Protein AF-0000000086062264 (afdb_homodimer)

Secondary structure (DSSP, 8-state):
-PPEEGGGTTT-EEEETTS-EEEEEEEEEEETTTTEEEEEEEEE-TT--GGG--SEE-TTS-EEEEGGGEEEESSSEEE--/-PPEEGGGTTT-EEEETTS-EEEEEEEEEEETTTTEEEEEEEEE-TT--GGG--SEE-TTS-EEEEGGGEEEESSSEEE--

Foldseek 3Di:
DDDDDQVVQFQAWEAEPVGHTFATFHHWDDDVVVPDTFWTWGDGDPPDDVVPPPFDADPVGTGTHGPVQWDDDDSHTYGYD/DDDDDQVVQFQAWEAEPVGHTFATFHHWDDDVVVPDTFWTWGDGDPPDDCVPPPFDADPVGTGTHGPVQWDDDDSHTYGYD

Radius of gyration: 17.11 Å; Cα contacts (8 Å, |Δi|>4): 367; chains: 2; bounding box: 30×52×35 Å

InterPro domains:
  IPR011033 PRC-barrel-like superfamily [SSF50346] (5-79)
  IPR027275 PRC-barrel domain [PF05239] (4-79)

Solvent-accessible surface area (backbone atoms only — not comparable to full-atom values): 8928 Å² total; per-residue (Å²): 131,80,73,39,54,57,77,75,47,52,65,30,42,32,28,36,71,88,68,47,67,45,23,30,28,65,49,42,30,28,39,62,81,82,25,35,49,47,27,36,32,25,42,56,40,88,83,48,58,68,90,76,48,88,55,52,66,50,99,86,62,27,35,46,40,51,30,84,32,46,73,48,79,71,90,37,36,30,23,61,128,131,82,73,38,53,56,79,75,48,51,64,29,44,32,28,36,71,85,70,48,68,46,24,29,28,64,49,41,29,31,39,63,81,82,25,36,49,46,29,38,33,26,42,56,40,89,84,47,59,67,89,78,48,89,54,52,63,49,98,85,62,26,33,46,40,52,30,86,31,46,73,48,78,71,89,39,36,30,25,61,127

Nearest PDB structures (foldseek):
  8onw-assembly2_C  TM=9.375E-01  e=8.422E-10  Archaeoglobus fulgidus
  8qzo-assembly3_D  TM=9.250E-01  e=9.168E-09  Archaeoglobus fulgidus
  8onw-assembly3_D  TM=8.498E-01  e=8.801E-07  Archaeoglobus fulgidus
  8onw-assembly2_B  TM=8.348E-01  e=1.439E-06  Archaeoglobus fulgidus
  3htr-assembly1_A  TM=7.241E-01  e=1.566E-05  Rhodopseudomonas palustris

Organism: NCBI:txid261290

pLDDT: mean 94.35, std 6.52, range [58.25, 98.69]

Structure (mmCIF, N/CA/C/O backbone):
data_AF-0000000086062264-model_v1
#
loop_
_entity.id
_entity.type
_entity.pdbx_description
1 polymer 'Sporulation protein YlmC with PRC-barrel domain'
#
loop_
_atom_site.group_PDB
_atom_site.id
_atom_site.type_symbol
_atom_site.label_atom_id
_atom_site.label_alt_id
_atom_site.label_comp_id
_atom_site.label_asym_id
_atom_site.label_entity_id
_atom_site.label_seq_id
_atom_site.pdbx_PDB_ins_code
_atom_site.Cartn_x
_atom_site.Cartn_y
_atom_site.Cartn_z
_atom_site.occupancy
_atom_site.B_iso_or_equiv
_atom_site.auth_seq_id
_atom_site.auth_comp_id
_atom_site.auth_asym_id
_atom_site.auth_atom_id
_atom_site.pdbx_PDB_model_num
ATOM 1 N N . MET A 1 1 ? -14.352 -4.613 8.305 1 58.25 1 MET A N 1
ATOM 2 C CA . MET A 1 1 ? -14.039 -3.424 7.512 1 58.25 1 MET A CA 1
ATOM 3 C C . MET A 1 1 ? -13.539 -3.811 6.125 1 58.25 1 MET A C 1
ATOM 5 O O . MET A 1 1 ? -12.906 -4.855 5.957 1 58.25 1 MET A O 1
ATOM 9 N N . ALA A 1 2 ? -14.047 -2.932 5.215 1 65.06 2 ALA A N 1
ATOM 10 C CA . ALA A 1 2 ? -13.75 -3.32 3.84 1 65.06 2 ALA A CA 1
ATOM 11 C C . ALA A 1 2 ? -12.281 -3.07 3.504 1 65.06 2 ALA A C 1
ATOM 13 O O . ALA A 1 2 ? -11.688 -2.098 3.975 1 65.06 2 ALA A O 1
ATOM 14 N N . ASP A 1 3 ? -11.578 -3.963 2.838 1 87.94 3 ASP A N 1
ATOM 15 C CA . ASP A 1 3 ? -10.219 -3.768 2.34 1 87.94 3 ASP A CA 1
ATOM 16 C C . ASP A 1 3 ? -10.141 -2.557 1.414 1 87.94 3 ASP A C 1
ATOM 18 O O . ASP A 1 3 ? -11.047 -2.326 0.607 1 87.94 3 ASP A O 1
ATOM 22 N N . ILE A 1 4 ? -9.266 -1.798 1.737 1 94.12 4 ILE A N 1
ATOM 23 C CA . ILE A 1 4 ? -9.047 -0.62 0.904 1 94.12 4 ILE A CA 1
ATOM 24 C C . ILE A 1 4 ? -7.922 -0.891 -0.089 1 94.12 4 ILE A C 1
ATOM 26 O O . ILE A 1 4 ? -6.891 -1.463 0.272 1 94.12 4 ILE A O 1
ATOM 30 N N . LEU A 1 5 ? -8.242 -0.393 -1.357 1 95.38 5 LEU A N 1
ATOM 31 C CA . LEU A 1 5 ? -7.191 -0.466 -2.363 1 95.38 5 LEU A CA 1
ATOM 32 C C . LEU A 1 5 ? -6.219 0.702 -2.221 1 95.38 5 LEU A C 1
ATOM 34 O O . LEU A 1 5 ? -6.641 1.844 -2.025 1 95.38 5 LEU A O 1
ATOM 38 N N . ALA A 1 6 ? -4.895 0.326 -2.354 1 95.81 6 ALA A N 1
ATOM 39 C CA . ALA A 1 6 ? -3.887 1.377 -2.24 1 95.81 6 ALA A CA 1
ATOM 40 C C . ALA A 1 6 ? -4.129 2.482 -3.264 1 95.81 6 ALA A C 1
ATOM 42 O O . ALA A 1 6 ? -3.959 3.666 -2.961 1 95.81 6 ALA A O 1
ATOM 43 N N . GLU A 1 7 ? -4.527 2.148 -4.453 1 94.81 7 GLU A N 1
ATOM 44 C CA . GLU A 1 7 ? -4.691 3.123 -5.527 1 94.81 7 GLU A CA 1
ATOM 45 C C . GLU A 1 7 ? -5.816 4.105 -5.215 1 94.81 7 GLU A C 1
ATOM 47 O O . GLU A 1 7 ? -5.844 5.215 -5.75 1 94.81 7 GLU A O 1
ATOM 52 N N . ASN A 1 8 ? -6.719 3.705 -4.371 1 94.88 8 ASN A N 1
ATOM 53 C CA . ASN A 1 8 ? -7.848 4.566 -4.031 1 94.88 8 ASN A CA 1
ATOM 54 C C . ASN A 1 8 ? -7.441 5.668 -3.057 1 94.88 8 ASN A C 1
ATOM 56 O O . ASN A 1 8 ? -8.18 6.629 -2.854 1 94.88 8 ASN A O 1
ATOM 60 N N . LEU A 1 9 ? -6.277 5.566 -2.51 1 96.81 9 LEU A N 1
ATOM 61 C CA . LEU A 1 9 ? -5.859 6.512 -1.482 1 96.81 9 LEU A CA 1
ATOM 62 C C . LEU A 1 9 ? -5.059 7.656 -2.092 1 96.81 9 LEU A C 1
ATOM 64 O O . LEU A 1 9 ? -5.004 8.75 -1.528 1 96.81 9 LEU A O 1
ATOM 68 N N . SER A 1 10 ? -4.445 7.402 -3.225 1 95.94 10 SER A N 1
ATOM 69 C CA . SER A 1 10 ? -3.57 8.391 -3.855 1 95.94 10 SER A CA 1
ATOM 70 C C . SER A 1 10 ? -4.328 9.672 -4.184 1 95.94 10 SER A C 1
ATOM 72 O O . SER A 1 10 ? -5.453 9.617 -4.688 1 95.94 10 SER A O 1
ATOM 74 N N . GLY A 1 11 ? -3.725 10.773 -3.855 1 97.5 11 GLY A N 1
ATOM 75 C CA . GLY A 1 11 ? -4.305 12.062 -4.195 1 97.5 11 GLY A CA 1
ATOM 76 C C . GLY A 1 11 ? -5.293 12.562 -3.16 1 97.5 11 GLY A C 1
ATOM 77 O O . GLY A 1 11 ? -5.727 13.719 -3.215 1 97.5 11 GLY A O 1
ATOM 78 N N . LYS A 1 12 ? -5.648 11.742 -2.211 1 98.25 12 LYS A N 1
ATOM 79 C CA . LYS A 1 12 ? -6.578 12.195 -1.178 1 98.25 12 LYS A CA 1
ATOM 80 C C . LYS A 1 12 ? -5.949 13.273 -0.307 1 98.25 12 LYS A C 1
ATOM 82 O O . LYS A 1 12 ? -4.758 13.219 0.005 1 98.25 12 LYS A O 1
ATOM 87 N N . ALA A 1 13 ? -6.797 14.195 0.094 1 98.31 13 ALA A N 1
ATOM 88 C CA . ALA A 1 13 ? -6.363 15.195 1.062 1 98.31 13 ALA A CA 1
ATOM 89 C C . ALA A 1 13 ? -6.07 14.562 2.418 1 98.31 13 ALA A C 1
ATOM 91 O O . ALA A 1 13 ? -6.812 13.695 2.875 1 98.31 13 ALA A O 1
ATOM 92 N N . VAL A 1 14 ? -4.945 14.961 2.979 1 98.38 14 VAL A N 1
ATOM 93 C CA . VAL A 1 14 ? -4.594 14.555 4.336 1 98.38 14 VAL A CA 1
ATOM 94 C C . VAL A 1 14 ? -4.719 15.742 5.281 1 98.38 14 VAL A C 1
ATOM 96 O O . VAL A 1 14 ? -4.129 16.797 5.043 1 98.38 14 VAL A O 1
ATOM 99 N N . MET A 1 15 ? -5.48 15.477 6.301 1 97.31 15 MET A N 1
ATOM 100 C CA . MET A 1 15 ? -5.785 16.547 7.238 1 97.31 15 MET A CA 1
ATOM 101 C C . MET A 1 15 ? -5.465 16.141 8.672 1 97.31 15 MET A C 1
ATOM 103 O O . MET A 1 15 ? -5.672 14.977 9.047 1 97.31 15 MET A O 1
ATOM 107 N N . GLY A 1 16 ? -4.945 17.125 9.445 1 96.44 16 GLY A N 1
ATOM 108 C CA . GLY A 1 16 ? -4.84 16.906 10.883 1 96.44 16 GLY A CA 1
ATOM 109 C C . GLY A 1 16 ? -6.18 16.922 11.586 1 96.44 16 GLY A C 1
ATOM 110 O O . GLY A 1 16 ? -7.094 17.641 11.18 1 96.44 16 GLY A O 1
ATOM 111 N N . ALA A 1 17 ? -6.203 16.156 12.633 1 96.31 17 ALA A N 1
ATOM 112 C CA . ALA A 1 17 ? -7.422 16.141 13.445 1 96.31 17 ALA A CA 1
ATOM 113 C C . ALA A 1 17 ? -7.734 17.531 13.984 1 96.31 17 ALA A C 1
ATOM 115 O O . ALA A 1 17 ? -8.875 17.828 14.336 1 96.31 17 ALA A O 1
ATOM 116 N N . ASP A 1 18 ? -6.789 18.391 14.055 1 94.31 18 ASP A N 1
ATOM 117 C CA . ASP A 1 18 ? -6.977 19.75 14.547 1 94.31 18 ASP A CA 1
ATOM 118 C C . ASP A 1 18 ? -7.492 20.656 13.445 1 94.31 18 ASP A C 1
ATOM 120 O O . ASP A 1 18 ? -7.578 21.875 13.625 1 94.31 18 ASP A O 1
ATOM 124 N N . GLY A 1 19 ? -7.707 20.203 12.305 1 93.81 19 GLY A N 1
ATOM 125 C CA . GLY A 1 19 ? -8.273 20.969 11.203 1 93.81 19 GLY A CA 1
ATOM 126 C C . GLY A 1 19 ? -7.223 21.5 10.242 1 93.81 19 GLY A C 1
ATOM 127 O O . GLY A 1 19 ? -7.555 22.125 9.234 1 93.81 19 GLY A O 1
ATOM 128 N N . THR A 1 20 ? -5.969 21.266 10.531 1 93.31 20 THR A N 1
ATOM 129 C CA . THR A 1 20 ? -4.895 21.703 9.648 1 93.31 20 THR A CA 1
ATOM 130 C C . THR A 1 20 ? -4.828 20.828 8.398 1 93.31 20 THR A C 1
ATOM 132 O O . THR A 1 20 ? -4.762 19.609 8.492 1 93.31 20 THR A O 1
ATOM 135 N N . GLU A 1 21 ? -4.895 21.438 7.254 1 94.56 21 GLU A N 1
ATOM 136 C CA . GLU A 1 21 ? -4.672 20.703 6.008 1 94.56 21 GLU A CA 1
ATOM 137 C C . GLU A 1 21 ? -3.182 20.531 5.734 1 94.56 21 GLU A C 1
ATOM 139 O O . GLU A 1 21 ? -2.445 21.5 5.594 1 94.56 21 GLU A O 1
ATOM 144 N N . LEU A 1 22 ? -2.777 19.359 5.656 1 97.06 22 LEU A N 1
ATOM 145 C CA . LEU A 1 22 ? -1.358 19.062 5.477 1 97.06 22 LEU A CA 1
ATOM 146 C C . LEU A 1 22 ? -0.989 19.062 3.996 1 97.06 22 LEU A C 1
ATOM 148 O O . LEU A 1 22 ? 0.022 19.641 3.602 1 97.06 22 LEU A O 1
ATOM 152 N N . GLY A 1 23 ? -1.763 18.391 3.203 1 98.12 23 GLY A N 1
ATOM 153 C CA . GLY A 1 23 ? -1.494 18.219 1.784 1 98.12 23 GLY A CA 1
ATOM 154 C C . GLY A 1 23 ? -2.184 17.016 1.181 1 98.12 23 GLY A C 1
ATOM 155 O O . GLY A 1 23 ? -3.262 16.625 1.629 1 98.12 23 GLY A O 1
ATOM 156 N N . ASP A 1 24 ? -1.66 16.562 0.084 1 98.56 24 ASP A N 1
ATOM 157 C CA . ASP A 1 24 ? -2.229 15.414 -0.617 1 98.56 24 ASP A CA 1
ATOM 158 C C . ASP A 1 24 ? -1.347 14.172 -0.45 1 98.56 24 ASP A C 1
ATOM 160 O O . ASP A 1 24 ? -0.119 14.266 -0.512 1 98.56 24 ASP A O 1
ATOM 164 N N . LEU A 1 25 ? -2.049 13 -0.328 1 98.69 25 LEU A N 1
ATOM 165 C CA . LEU A 1 25 ? -1.288 11.758 -0.241 1 98.69 25 LEU A CA 1
ATOM 166 C C . LEU A 1 25 ? -0.565 11.477 -1.553 1 98.69 25 LEU A C 1
ATOM 168 O O . LEU A 1 25 ? -1.2 11.344 -2.602 1 98.69 25 LEU A O 1
ATOM 172 N N . TYR A 1 26 ? 0.67 11.375 -1.523 1 98.19 26 TYR A N 1
ATOM 173 C CA . TYR A 1 26 ? 1.499 11.023 -2.67 1 98.19 26 TYR A CA 1
ATOM 174 C C . TYR A 1 26 ? 1.634 9.508 -2.799 1 98.19 26 TYR A C 1
ATOM 176 O O . TYR A 1 26 ? 1.388 8.945 -3.867 1 98.19 26 TYR A O 1
ATOM 184 N N . ASN A 1 27 ? 2.051 8.938 -1.674 1 97.62 27 ASN A N 1
ATOM 185 C CA . ASN A 1 27 ? 2.289 7.496 -1.662 1 97.62 27 ASN A CA 1
ATOM 186 C C . ASN A 1 27 ? 2.289 6.941 -0.241 1 97.62 27 ASN A C 1
ATOM 188 O O . ASN A 1 27 ? 2.047 7.676 0.718 1 97.62 27 ASN A O 1
ATOM 192 N N . ILE A 1 28 ? 2.418 5.645 -0.103 1 97.75 28 ILE A N 1
ATOM 193 C CA . ILE A 1 28 ? 2.523 4.965 1.183 1 97.75 28 ILE A CA 1
ATOM 194 C C . ILE A 1 28 ? 3.773 4.086 1.2 1 97.75 28 ILE A C 1
ATOM 196 O O . ILE A 1 28 ? 4.121 3.467 0.191 1 97.75 28 ILE A O 1
ATOM 200 N N . THR A 1 29 ? 4.414 4.027 2.281 1 97.31 29 THR A N 1
ATOM 201 C CA . THR A 1 29 ? 5.543 3.117 2.424 1 97.31 29 THR A CA 1
ATOM 202 C C . THR A 1 29 ? 5.168 1.918 3.289 1 97.31 29 THR A C 1
ATOM 204 O O . THR A 1 29 ? 4.305 2.023 4.164 1 97.31 29 THR A O 1
ATOM 207 N N . MET A 1 30 ? 5.84 0.759 2.951 1 97.38 30 MET A N 1
ATOM 208 C CA . MET A 1 30 ? 5.488 -0.484 3.629 1 97.38 30 MET A CA 1
ATOM 209 C C . MET A 1 30 ? 6.691 -1.416 3.721 1 97.38 30 MET A C 1
ATOM 211 O O . MET A 1 30 ? 7.719 -1.175 3.082 1 97.38 30 MET A O 1
ATOM 215 N N . ASP A 1 31 ? 6.523 -2.441 4.555 1 95.75 31 ASP A N 1
ATOM 216 C CA . ASP A 1 31 ? 7.383 -3.619 4.629 1 95.75 31 ASP A CA 1
ATOM 217 C C . ASP A 1 31 ? 6.609 -4.887 4.281 1 95.75 31 ASP A C 1
ATOM 219 O O . ASP A 1 31 ? 5.773 -5.348 5.062 1 95.75 31 ASP A O 1
ATOM 223 N N . LEU A 1 32 ? 6.934 -5.484 3.111 1 94.44 32 LEU A N 1
ATOM 224 C CA . LEU A 1 32 ? 6.18 -6.652 2.674 1 94.44 32 LEU A CA 1
ATOM 225 C C . LEU A 1 32 ? 6.574 -7.887 3.477 1 94.44 32 LEU A C 1
ATOM 227 O O . LEU A 1 32 ? 5.816 -8.859 3.545 1 94.44 32 LEU A O 1
ATOM 231 N N . LYS A 1 33 ? 7.727 -7.863 4.039 1 91.94 33 LYS A N 1
ATOM 232 C CA . LYS A 1 33 ? 8.156 -9.008 4.844 1 91.94 33 LYS A CA 1
ATOM 233 C C . LYS A 1 33 ? 7.332 -9.109 6.125 1 91.94 33 LYS A C 1
ATOM 235 O O . LYS A 1 33 ? 6.871 -10.195 6.488 1 91.94 33 LYS A O 1
ATOM 240 N N . SER A 1 34 ? 7.105 -8.023 6.805 1 93.75 34 SER A N 1
ATOM 241 C CA . SER A 1 34 ? 6.316 -8.039 8.031 1 93.75 34 SER A CA 1
ATOM 242 C C . SER A 1 34 ? 4.832 -7.867 7.738 1 93.75 34 SER A C 1
ATOM 244 O O . SER A 1 34 ? 3.988 -8.156 8.594 1 93.75 34 SER A O 1
ATOM 246 N N . GLY A 1 35 ? 4.539 -7.324 6.559 1 95.75 35 GLY A N 1
ATOM 247 C CA . GLY A 1 35 ? 3.152 -7.059 6.211 1 95.75 35 GLY A CA 1
ATOM 248 C C . GLY A 1 35 ? 2.613 -5.785 6.836 1 95.75 35 GLY A C 1
ATOM 249 O O . GLY A 1 35 ? 1.399 -5.613 6.957 1 95.75 35 GLY A O 1
ATOM 250 N N . GLU A 1 36 ? 3.525 -4.891 7.23 1 96.31 36 GLU A N 1
ATOM 251 C CA . GLU A 1 36 ? 3.078 -3.689 7.93 1 96.31 36 GLU A CA 1
ATOM 252 C C . GLU A 1 36 ? 3.234 -2.449 7.051 1 96.31 36 GLU A C 1
ATOM 254 O O . GLU A 1 36 ? 4.199 -2.336 6.293 1 96.31 36 GLU A O 1
ATOM 259 N N . LEU A 1 37 ? 2.295 -1.497 7.258 1 97.75 37 LEU A N 1
ATOM 260 C CA . LEU A 1 37 ? 2.443 -0.153 6.711 1 97.75 37 LEU A CA 1
ATOM 261 C C . LEU A 1 37 ? 3.34 0.701 7.602 1 97.75 37 LEU A C 1
ATOM 263 O O . LEU A 1 37 ? 3.385 0.501 8.82 1 97.75 37 LEU A O 1
ATOM 267 N N . ARG A 1 38 ? 4.059 1.619 6.973 1 97.62 38 ARG A N 1
ATOM 268 C CA . ARG A 1 38 ? 4.973 2.438 7.762 1 97.62 38 ARG A CA 1
ATOM 269 C C . ARG A 1 38 ? 4.52 3.893 7.793 1 97.62 38 ARG A C 1
ATOM 271 O O . ARG A 1 38 ? 4.09 4.395 8.836 1 97.62 38 ARG A O 1
ATOM 278 N N . HIS A 1 39 ? 4.574 4.57 6.602 1 98.12 39 HIS A N 1
ATOM 279 C CA . HIS A 1 39 ? 4.234 5.988 6.559 1 98.12 39 HIS A CA 1
ATOM 280 C C . HIS A 1 39 ? 3.316 6.301 5.383 1 98.12 39 HIS A C 1
ATOM 282 O O . HIS A 1 39 ? 3.391 5.648 4.34 1 98.12 39 HIS A O 1
ATOM 288 N N . LEU A 1 40 ? 2.477 7.293 5.621 1 98.44 40 LEU A N 1
ATOM 289 C CA . LEU A 1 40 ? 1.952 8.086 4.512 1 98.44 40 LEU A CA 1
ATOM 290 C C . LEU A 1 40 ? 2.953 9.148 4.082 1 98.44 40 LEU A C 1
ATOM 292 O O . LEU A 1 40 ? 3.463 9.898 4.914 1 98.44 40 LEU A O 1
ATOM 296 N N . LEU A 1 41 ? 3.285 9.203 2.844 1 98.44 41 LEU A N 1
ATOM 297 C CA . LEU A 1 41 ? 4.051 10.305 2.275 1 98.44 41 LEU A CA 1
ATOM 298 C C . LEU A 1 41 ? 3.125 11.375 1.716 1 98.44 41 LEU A C 1
ATOM 300 O O . LEU A 1 41 ? 2.426 11.148 0.728 1 98.44 41 LEU A O 1
ATOM 304 N N . VAL A 1 42 ? 3.137 12.516 2.332 1 98.5 42 VAL A N 1
ATOM 305 C CA . VAL A 1 42 ? 2.186 13.578 2.023 1 98.5 42 VAL A CA 1
ATOM 306 C C . VAL A 1 42 ? 2.912 14.742 1.359 1 98.5 42 VAL A C 1
ATOM 308 O O . VAL A 1 42 ? 3.912 15.242 1.885 1 98.5 42 VAL A O 1
ATOM 311 N N . SER A 1 43 ? 2.447 15.125 0.19 1 97.81 43 SER A N 1
ATOM 312 C CA . SER A 1 43 ? 2.91 16.359 -0.443 1 97.81 43 SER A CA 1
ATOM 313 C C . SER A 1 43 ? 2.254 17.578 0.185 1 97.81 43 SER A C 1
ATOM 315 O O . SER A 1 43 ? 1.057 17.812 0.004 1 97.81 43 SER A O 1
ATOM 317 N N . PRO A 1 44 ? 3.037 18.375 0.821 1 97.19 44 PRO A N 1
ATOM 318 C CA . PRO A 1 44 ? 2.426 19.484 1.545 1 97.19 44 PRO A CA 1
ATOM 319 C C . PRO A 1 44 ? 1.853 20.547 0.613 1 97.19 44 PRO A C 1
ATOM 321 O O . PRO A 1 44 ? 2.414 20.812 -0.455 1 97.19 44 PRO A O 1
ATOM 324 N N . HIS A 1 45 ? 0.792 21.172 1.066 1 94.88 45 HIS A N 1
ATOM 325 C CA . HIS A 1 45 ? 0.305 22.359 0.381 1 94.88 45 HIS A CA 1
ATOM 326 C C . HIS A 1 45 ? 1.271 23.531 0.552 1 94.88 45 HIS A C 1
ATOM 328 O O . HIS A 1 45 ? 1.928 23.656 1.589 1 94.88 45 HIS A O 1
ATOM 334 N N . GLU A 1 46 ? 1.231 24.375 -0.413 1 89.12 46 GLU A N 1
ATOM 335 C CA . GLU A 1 46 ? 2.156 25.516 -0.426 1 89.12 46 GLU A CA 1
ATOM 336 C C . GLU A 1 46 ? 1.935 26.422 0.779 1 89.12 46 GLU A C 1
ATOM 338 O O . GLU A 1 46 ? 2.873 27.062 1.265 1 89.12 46 GLU A O 1
ATOM 343 N N . GLN A 1 47 ? 0.773 26.406 1.222 1 85.88 47 GLN A N 1
ATOM 344 C CA . GLN A 1 47 ? 0.42 27.328 2.299 1 85.88 47 GLN A CA 1
ATOM 345 C C . GLN A 1 47 ? 0.791 26.75 3.66 1 85.88 47 GLN A C 1
ATOM 347 O O . GLN A 1 47 ? 0.725 27.438 4.676 1 85.88 47 GLN A O 1
ATOM 352 N N . LEU A 1 48 ? 1.233 25.531 3.629 1 88.12 48 LEU A N 1
ATOM 353 C CA . LEU A 1 48 ? 1.559 24.891 4.898 1 88.12 48 LEU A CA 1
ATOM 354 C C . LEU A 1 48 ? 2.885 25.406 5.445 1 88.12 48 LEU A C 1
ATOM 356 O O . LEU A 1 48 ? 3.883 25.453 4.723 1 88.12 48 LEU A O 1
ATOM 360 N N . ARG A 1 49 ? 2.783 25.891 6.652 1 84.94 49 ARG A N 1
ATOM 361 C CA . ARG A 1 49 ? 4.012 26.281 7.336 1 84.94 49 ARG A CA 1
ATOM 362 C C . ARG A 1 49 ? 4.719 25.078 7.93 1 84.94 49 ARG A C 1
ATOM 364 O O . ARG A 1 49 ? 4.293 24.547 8.961 1 84.94 49 ARG A O 1
ATOM 371 N N . LEU A 1 50 ? 5.82 24.656 7.363 1 80.75 50 LEU A N 1
ATOM 372 C CA . LEU A 1 50 ? 6.523 23.422 7.727 1 80.75 50 LEU A CA 1
ATOM 373 C C . LEU A 1 50 ? 7.074 23.516 9.141 1 80.75 50 LEU A C 1
ATOM 375 O O . LEU A 1 50 ? 7.281 22.484 9.797 1 80.75 50 LEU A O 1
ATOM 379 N N . GLU A 1 51 ? 7.219 24.797 9.57 1 82.19 51 GLU A N 1
ATOM 380 C CA . GLU A 1 51 ? 7.723 24.969 10.93 1 82.19 51 GLU A CA 1
ATOM 381 C C . GLU A 1 51 ? 6.715 24.484 11.961 1 82.19 51 GLU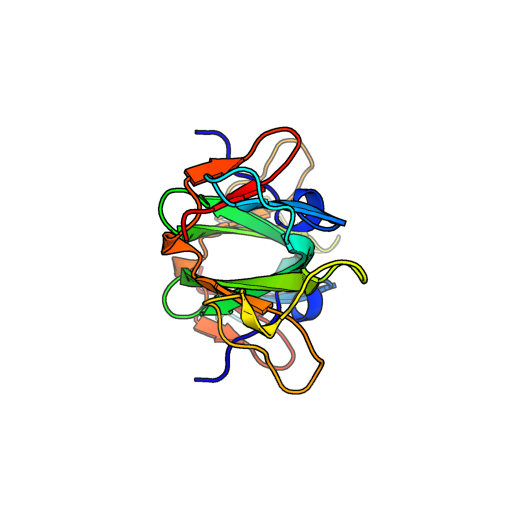 A C 1
ATOM 383 O O . GLU A 1 51 ? 7.086 24.141 13.086 1 82.19 51 GLU A O 1
ATOM 388 N N . ARG A 1 52 ? 5.43 24.391 11.562 1 81.88 52 ARG A N 1
ATOM 389 C CA . ARG A 1 52 ? 4.375 23.969 12.477 1 81.88 52 ARG A CA 1
ATOM 390 C C . ARG A 1 52 ? 4.078 22.484 12.336 1 81.88 52 ARG A C 1
ATOM 392 O O . ARG A 1 52 ? 3.246 21.938 13.062 1 81.88 52 ARG A O 1
ATOM 399 N N . VAL A 1 53 ? 4.762 21.922 11.406 1 87.25 53 VAL A N 1
ATOM 400 C CA . VAL A 1 53 ? 4.527 20.5 11.133 1 87.25 53 VAL A CA 1
ATOM 401 C C . VAL A 1 53 ? 5.438 19.656 12.016 1 87.25 53 VAL A C 1
ATOM 403 O O . VAL A 1 53 ? 6.648 19.875 12.07 1 87.25 53 VAL A O 1
ATOM 406 N N . THR A 1 54 ? 4.84 18.719 12.711 1 91.19 54 THR A N 1
ATOM 407 C CA . THR A 1 54 ? 5.551 17.891 13.688 1 91.19 54 THR A CA 1
ATOM 408 C C . THR A 1 54 ? 6.062 16.609 13.039 1 91.19 54 THR A C 1
ATOM 410 O O . THR A 1 54 ? 6.754 15.82 13.68 1 91.19 54 THR A O 1
ATOM 413 N N . PHE A 1 55 ? 5.77 16.391 11.859 1 96.62 55 PHE A N 1
ATOM 414 C CA . PHE A 1 55 ? 6.215 15.188 11.172 1 96.62 55 PHE A CA 1
ATOM 415 C C . PHE A 1 55 ? 7.555 15.414 10.484 1 96.62 55 PHE A C 1
ATOM 417 O O . PHE A 1 55 ? 7.863 16.531 10.07 1 96.62 55 PHE A O 1
ATOM 424 N N . ASP A 1 56 ? 8.258 14.336 10.328 1 95.94 56 ASP A N 1
ATOM 425 C CA . ASP A 1 56 ? 9.516 14.398 9.586 1 95.94 56 ASP A CA 1
ATOM 426 C C . ASP A 1 56 ? 9.266 14.688 8.102 1 95.94 56 ASP A C 1
ATOM 428 O O . ASP A 1 56 ? 8.234 14.289 7.555 1 95.94 56 ASP A O 1
ATOM 432 N N . VAL A 1 57 ? 10.219 15.414 7.52 1 95.62 57 VAL A N 1
ATOM 433 C CA . VAL A 1 57 ? 10.211 15.695 6.086 1 95.62 57 VAL A CA 1
ATOM 434 C C . VAL A 1 57 ? 11.367 14.961 5.406 1 95.62 57 VAL A C 1
ATOM 436 O O . VAL A 1 57 ? 12.508 15.023 5.867 1 95.62 57 VAL A O 1
ATOM 439 N N . ASP A 1 58 ? 10.992 14.289 4.336 1 94.81 58 ASP A N 1
ATOM 440 C CA . ASP A 1 58 ? 12.07 13.547 3.686 1 94.81 58 ASP A CA 1
ATOM 441 C C . ASP A 1 58 ? 12.836 14.445 2.711 1 94.81 58 ASP A C 1
ATOM 443 O O . ASP A 1 58 ? 12.57 15.648 2.629 1 94.81 58 ASP A O 1
ATOM 447 N N . ASP A 1 59 ? 13.812 13.859 1.993 1 94.75 59 ASP A N 1
ATOM 448 C CA . ASP A 1 59 ? 14.727 14.609 1.14 1 94.75 59 ASP A CA 1
ATOM 449 C C . ASP A 1 59 ? 13.992 15.211 -0.055 1 94.75 59 ASP A C 1
ATOM 451 O O . ASP A 1 59 ? 14.508 16.125 -0.714 1 94.75 59 ASP A O 1
ATOM 455 N N . THR A 1 60 ? 12.758 14.773 -0.339 1 94.56 60 THR A N 1
ATOM 456 C CA . THR A 1 60 ? 11.992 15.289 -1.47 1 94.56 60 THR A CA 1
ATOM 457 C C . THR A 1 60 ? 10.969 16.312 -1.007 1 94.56 60 THR A C 1
ATOM 459 O O . THR A 1 60 ? 10.18 16.828 -1.81 1 94.56 60 THR A O 1
ATOM 462 N N . GLY A 1 61 ? 10.938 16.578 0.252 1 94.31 61 GLY A N 1
ATOM 463 C CA . GLY A 1 61 ? 10.055 17.594 0.792 1 94.31 61 GLY A CA 1
ATOM 464 C C . GLY A 1 61 ? 8.703 17.062 1.211 1 94.31 61 GLY A C 1
ATOM 465 O O . GLY A 1 61 ? 7.77 17.844 1.445 1 94.31 61 GLY A O 1
ATOM 466 N N . ARG A 1 62 ? 8.57 15.82 1.349 1 96.88 62 ARG A N 1
ATOM 467 C CA . ARG A 1 62 ? 7.293 15.227 1.736 1 96.88 62 ARG A CA 1
ATOM 468 C C . ARG A 1 62 ? 7.258 14.93 3.23 1 96.88 62 ARG A C 1
ATOM 470 O O . ARG A 1 62 ? 8.266 14.531 3.814 1 96.88 62 ARG A O 1
ATOM 477 N N . LEU A 1 63 ? 6.051 15.055 3.697 1 98.06 63 LEU A N 1
ATOM 478 C CA . LEU A 1 63 ? 5.848 14.711 5.102 1 98.06 63 LEU A CA 1
ATOM 479 C C . LEU A 1 63 ? 5.738 13.203 5.277 1 98.06 63 LEU A C 1
ATOM 481 O O . LEU A 1 63 ? 5.062 12.531 4.496 1 98.06 63 LEU A O 1
ATOM 485 N N . GLN A 1 64 ? 6.453 12.734 6.238 1 98.06 64 GLN A N 1
ATOM 486 C CA . GLN A 1 64 ? 6.34 11.328 6.621 1 98.06 64 GLN A CA 1
ATOM 487 C C . GLN A 1 64 ? 5.43 11.156 7.832 1 98.06 64 GLN A C 1
ATOM 489 O O . GLN A 1 64 ? 5.867 11.312 8.977 1 98.06 64 GLN A O 1
ATOM 494 N N . VAL A 1 65 ? 4.148 10.789 7.539 1 98.25 65 VAL A N 1
ATOM 495 C CA . VAL A 1 65 ? 3.158 10.609 8.594 1 98.25 65 VAL A CA 1
ATOM 496 C C . VAL A 1 65 ? 3.066 9.133 8.969 1 98.25 65 VAL A C 1
ATOM 498 O O . VAL A 1 65 ? 2.678 8.305 8.148 1 98.25 65 VAL A O 1
ATOM 501 N N . PRO A 1 66 ? 3.355 8.781 10.195 1 98.19 66 PRO A N 1
ATOM 502 C CA . PRO A 1 66 ? 3.188 7.371 10.57 1 98.19 66 PRO A CA 1
ATOM 503 C C . PRO A 1 66 ? 1.756 6.879 10.383 1 98.19 66 PRO A C 1
ATOM 505 O O . PRO A 1 66 ? 0.805 7.586 10.719 1 98.19 66 PRO A O 1
ATOM 508 N N . VAL A 1 67 ? 1.711 5.668 9.891 1 97.94 67 VAL A N 1
ATOM 509 C CA . VAL A 1 67 ? 0.385 5.125 9.617 1 97.94 67 VAL A CA 1
ATOM 510 C C . VAL A 1 67 ? -0.404 5.008 10.914 1 97.94 67 VAL A C 1
ATOM 512 O O . VAL A 1 67 ? -1.626 5.176 10.93 1 97.94 67 VAL A O 1
ATOM 515 N N . GLY A 1 68 ? 0.253 4.797 11.977 1 97.88 68 GLY A N 1
ATOM 516 C CA . GLY A 1 68 ? -0.401 4.719 13.273 1 97.88 68 GLY A CA 1
ATOM 517 C C . GLY A 1 68 ? -1.125 6 13.648 1 97.88 68 GLY 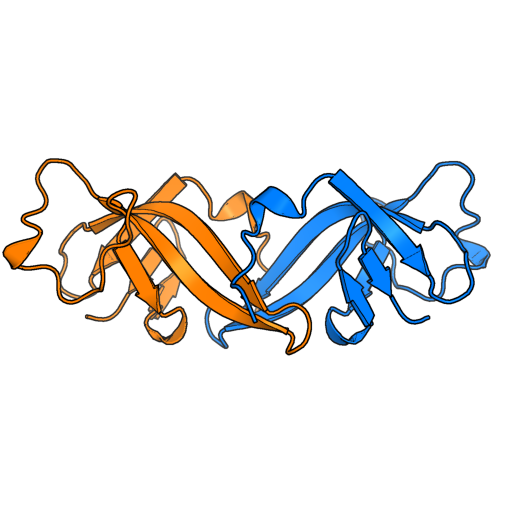A C 1
ATOM 518 O O . GLY A 1 68 ? -1.94 6.004 14.57 1 97.88 68 GLY A O 1
ATOM 519 N N . ASN A 1 69 ? -0.864 7.027 13 1 98.19 69 ASN A N 1
ATOM 520 C CA . ASN A 1 69 ? -1.507 8.305 13.297 1 98.19 69 ASN A CA 1
ATOM 521 C C . ASN A 1 69 ? -2.848 8.438 12.578 1 98.19 69 ASN A C 1
ATOM 523 O O . ASN A 1 69 ? -3.578 9.406 12.797 1 98.19 69 ASN A O 1
ATOM 527 N N . VAL A 1 70 ? -3.18 7.625 11.688 1 98.19 70 VAL A N 1
ATOM 528 C CA . VAL A 1 70 ? -4.438 7.711 10.945 1 98.19 70 VAL A CA 1
ATOM 529 C C . VAL A 1 70 ? -5.609 7.465 11.891 1 98.19 70 VAL A C 1
ATOM 531 O O . VAL A 1 70 ? -5.645 6.457 12.602 1 98.19 70 VAL A O 1
ATOM 534 N N . GLN A 1 71 ? -6.582 8.375 11.805 1 98.06 71 GLN A N 1
ATOM 535 C CA . GLN A 1 71 ? -7.758 8.281 12.664 1 98.06 71 GLN A CA 1
ATOM 536 C C . GLN A 1 71 ? -9 7.902 11.867 1 98.06 71 GLN A C 1
ATOM 538 O O . GLN A 1 71 ? -9.883 7.207 12.367 1 98.06 71 GLN A O 1
ATOM 543 N N . ALA A 1 72 ? -9.109 8.391 10.664 1 96.62 72 ALA A N 1
ATOM 544 C CA . ALA A 1 72 ? -10.266 8.109 9.82 1 96.62 72 ALA A CA 1
ATOM 545 C C . ALA A 1 72 ? -9.922 8.289 8.344 1 96.62 72 ALA A C 1
ATOM 547 O O . ALA A 1 72 ? -9.07 9.109 7.992 1 96.62 72 ALA A O 1
ATOM 548 N N . VAL A 1 73 ? -10.57 7.512 7.523 1 96.56 73 VAL A N 1
ATOM 549 C CA . VAL A 1 73 ? -10.461 7.613 6.07 1 96.56 73 VAL A CA 1
ATOM 550 C C . VAL A 1 73 ? -11.852 7.715 5.453 1 96.56 73 VAL A C 1
ATOM 552 O O . VAL A 1 73 ? -12.609 6.742 5.453 1 96.56 73 VAL A O 1
ATOM 555 N N . LYS A 1 74 ? -12.242 8.789 4.941 1 93.19 74 LYS A N 1
ATOM 556 C CA . LYS A 1 74 ? -13.484 9.047 4.227 1 93.19 74 LYS A CA 1
ATOM 557 C C . LYS A 1 74 ? -13.219 9.805 2.926 1 93.19 74 LYS A C 1
ATOM 559 O O . LYS A 1 74 ? -12.5 9.32 2.053 1 93.19 74 LYS A O 1
ATOM 564 N N . ASP A 1 75 ? -13.688 10.938 2.748 1 95.44 75 ASP A N 1
ATOM 565 C CA . ASP A 1 75 ? -13.359 11.766 1.593 1 95.44 75 ASP A CA 1
ATOM 566 C C . ASP A 1 75 ? -11.922 12.281 1.679 1 95.44 75 ASP A C 1
ATOM 568 O O . ASP A 1 75 ? -11.281 12.516 0.654 1 95.44 75 ASP A O 1
ATOM 572 N N . TYR A 1 76 ? -11.453 12.336 2.84 1 97.5 76 TYR A N 1
ATOM 573 C CA . TYR A 1 76 ? -10.078 12.688 3.154 1 97.5 76 TYR A CA 1
ATOM 574 C C . TYR A 1 76 ? -9.523 11.805 4.266 1 97.5 76 TYR A C 1
ATOM 576 O O . TYR A 1 76 ? -10.25 10.977 4.824 1 97.5 76 TYR A O 1
ATOM 584 N N . ILE A 1 77 ? -8.227 11.875 4.469 1 98.38 77 ILE A N 1
ATOM 585 C CA . ILE A 1 77 ? -7.562 11.109 5.516 1 98.38 77 ILE A CA 1
ATOM 586 C C . ILE A 1 77 ? -7.285 12.016 6.719 1 98.38 77 ILE A C 1
ATOM 588 O O . ILE A 1 77 ? -6.645 13.055 6.586 1 98.38 77 ILE A O 1
ATOM 592 N N . VAL A 1 78 ? -7.797 11.562 7.836 1 98.44 78 VAL A N 1
ATOM 593 C CA . VAL A 1 78 ? -7.582 12.32 9.062 1 98.44 78 VAL A CA 1
ATOM 594 C C . VAL A 1 78 ? -6.48 11.664 9.891 1 98.44 78 VAL A C 1
ATOM 596 O O . VAL A 1 78 ? -6.508 10.445 10.117 1 98.44 78 VAL A O 1
ATOM 599 N N . VAL A 1 79 ? -5.527 12.516 10.344 1 98.31 79 VAL A N 1
ATOM 600 C CA . VAL A 1 79 ? -4.426 11.977 11.141 1 98.31 79 VAL A CA 1
ATOM 601 C C . VAL A 1 79 ? -4.297 12.766 12.445 1 98.31 79 VAL A C 1
ATOM 603 O O . VAL A 1 79 ? -4.629 13.953 12.492 1 98.31 79 VAL A O 1
ATOM 606 N N . SER A 1 80 ? -3.83 12.047 13.43 1 96.94 80 SER A N 1
ATOM 607 C CA . SER A 1 80 ? -3.486 12.727 14.672 1 96.94 80 SER A CA 1
ATOM 608 C C . SER A 1 80 ? -2.096 13.352 14.594 1 96.94 80 SER A C 1
ATOM 610 O O . SER A 1 80 ? -1.211 12.828 13.914 1 96.94 80 SER A O 1
ATOM 612 N N . ARG A 1 81 ? -1.934 14.5 15.164 1 87.88 81 ARG A N 1
ATOM 613 C CA . ARG A 1 81 ? -0.648 15.18 15.25 1 87.88 81 ARG A CA 1
ATOM 614 C C . ARG A 1 81 ? -0.143 15.219 16.688 1 87.88 81 ARG A C 1
ATOM 616 O O . ARG A 1 81 ? -0.938 15.195 17.641 1 87.88 81 ARG A O 1
ATOM 623 N N . MET B 1 1 ? 15.727 -2.609 6.805 1 62.66 1 MET B N 1
ATOM 624 C CA . MET B 1 1 ? 15.242 -2.744 5.434 1 62.66 1 MET B CA 1
ATOM 625 C C . MET B 1 1 ? 14.602 -1.444 4.949 1 62.66 1 MET B C 1
ATOM 627 O O . MET B 1 1 ? 14 -0.715 5.738 1 62.66 1 MET B O 1
ATOM 631 N N . ALA B 1 2 ? 14.953 -1.29 3.619 1 64.44 2 ALA B N 1
ATOM 632 C CA . ALA B 1 2 ? 14.508 0.003 3.109 1 64.44 2 ALA B CA 1
ATOM 633 C C . ALA B 1 2 ? 12.992 0.015 2.904 1 64.44 2 ALA B C 1
ATOM 635 O O . ALA B 1 2 ? 12.406 -0.999 2.52 1 64.44 2 ALA B O 1
ATOM 636 N N . ASP B 1 3 ? 12.219 1.022 3.287 1 87.62 3 ASP B N 1
ATOM 637 C CA . ASP B 1 3 ? 10.797 1.191 3.004 1 87.62 3 ASP B CA 1
ATOM 638 C C . ASP B 1 3 ? 10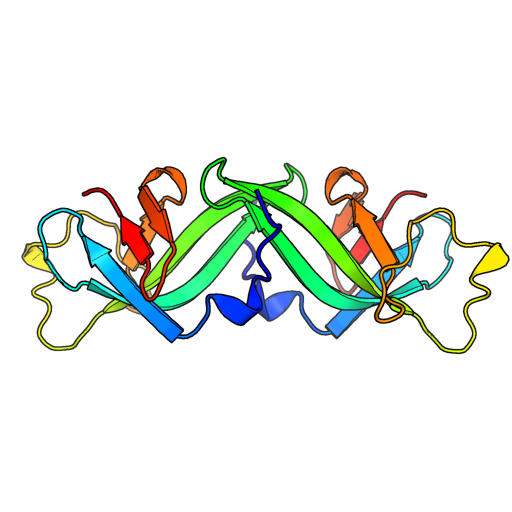.523 1.137 1.503 1 87.62 3 ASP B C 1
ATOM 640 O O . ASP B 1 3 ? 11.305 1.658 0.706 1 87.62 3 ASP B O 1
ATOM 644 N N . ILE B 1 4 ? 9.648 0.349 1.223 1 94.06 4 ILE B N 1
ATOM 645 C CA . ILE B 1 4 ? 9.258 0.237 -0.178 1 94.06 4 ILE B CA 1
ATOM 646 C C . ILE B 1 4 ? 8.023 1.101 -0.439 1 94.06 4 ILE B C 1
ATOM 648 O O . ILE B 1 4 ? 7.086 1.116 0.363 1 94.06 4 ILE B O 1
ATOM 652 N N . LEU B 1 5 ? 8.141 1.759 -1.666 1 95.25 5 LEU B N 1
ATOM 653 C CA . LEU B 1 5 ? 6.969 2.512 -2.102 1 95.25 5 LEU B CA 1
ATOM 654 C C . LEU B 1 5 ? 5.953 1.597 -2.781 1 95.25 5 LEU B C 1
ATOM 656 O O . LEU B 1 5 ? 6.324 0.748 -3.594 1 95.25 5 LEU B O 1
ATOM 660 N N . ALA B 1 6 ? 4.645 1.853 -2.398 1 95.75 6 ALA B N 1
ATOM 661 C CA . ALA B 1 6 ? 3.6 1.027 -2.998 1 95.75 6 ALA B CA 1
ATOM 662 C C . ALA B 1 6 ? 3.629 1.125 -4.52 1 95.75 6 ALA B C 1
ATOM 664 O O . ALA B 1 6 ? 3.428 0.127 -5.219 1 95.75 6 ALA B O 1
ATOM 665 N N . GLU B 1 7 ? 3.896 2.279 -5.055 1 94.62 7 GLU B N 1
ATOM 666 C CA . GLU B 1 7 ? 3.852 2.496 -6.496 1 94.62 7 GLU B CA 1
ATOM 667 C C . GLU B 1 7 ? 4.945 1.704 -7.207 1 94.62 7 GLU B C 1
ATOM 669 O O . GLU B 1 7 ? 4.832 1.414 -8.398 1 94.62 7 GLU B O 1
ATOM 674 N N . ASN B 1 8 ? 5.965 1.354 -6.492 1 94.75 8 ASN B N 1
ATOM 675 C CA . ASN B 1 8 ? 7.074 0.623 -7.094 1 94.75 8 ASN B CA 1
ATOM 676 C C . ASN B 1 8 ? 6.738 -0.854 -7.281 1 94.75 8 ASN B C 1
ATOM 678 O O . ASN B 1 8 ? 7.449 -1.574 -7.98 1 94.75 8 ASN B O 1
ATOM 682 N N . LEU B 1 9 ? 5.66 -1.285 -6.723 1 96.88 9 LEU B N 1
ATOM 683 C CA . LEU B 1 9 ? 5.328 -2.705 -6.75 1 96.88 9 LEU B CA 1
ATOM 684 C C . LEU B 1 9 ? 4.383 -3.021 -7.906 1 96.88 9 LEU B C 1
ATOM 686 O O . LEU B 1 9 ? 4.344 -4.156 -8.391 1 96.88 9 LEU B O 1
ATOM 690 N N . SER B 1 10 ? 3.654 -2.01 -8.336 1 96 10 SER B N 1
ATOM 691 C CA . SER B 1 10 ? 2.65 -2.213 -9.375 1 96 10 SER B CA 1
ATOM 692 C C . SER B 1 10 ? 3.283 -2.727 -10.664 1 96 10 SER B C 1
ATOM 694 O O . SER B 1 10 ? 4.336 -2.238 -11.086 1 96 10 SER B O 1
ATOM 696 N N . GLY B 1 11 ? 2.656 -3.723 -11.242 1 97.5 11 GLY B N 1
ATOM 697 C CA . GLY B 1 11 ? 3.107 -4.246 -12.516 1 97.5 11 GLY B CA 1
ATOM 698 C C . GLY B 1 11 ? 4.195 -5.297 -12.383 1 97.5 11 GLY B C 1
ATOM 699 O O 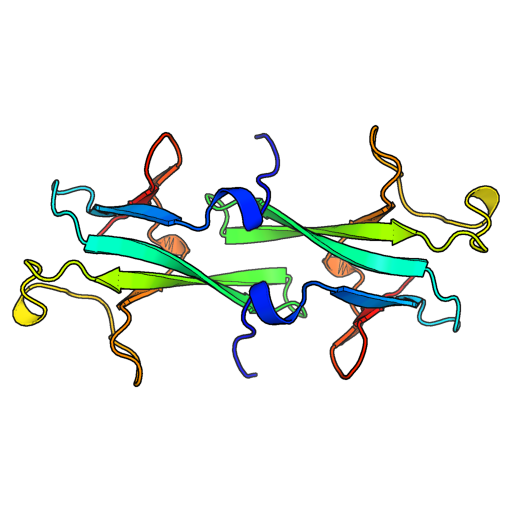. GLY B 1 11 ? 4.547 -5.965 -13.359 1 97.5 11 GLY B O 1
ATOM 700 N N . LYS B 1 12 ? 4.707 -5.488 -11.188 1 98.25 12 LYS B N 1
ATOM 701 C CA . LYS B 1 12 ? 5.734 -6.512 -11.008 1 98.25 12 LYS B CA 1
ATOM 702 C C . LYS B 1 12 ? 5.164 -7.91 -11.211 1 98.25 12 LYS B C 1
ATOM 704 O O . LYS B 1 12 ? 4.027 -8.188 -10.812 1 98.25 12 LYS B O 1
ATOM 709 N N . ALA B 1 13 ? 5.996 -8.758 -11.789 1 98.31 13 ALA B N 1
ATOM 710 C CA . ALA B 1 13 ? 5.633 -10.164 -11.898 1 98.31 13 ALA B CA 1
ATOM 711 C C . ALA B 1 13 ? 5.562 -10.82 -10.523 1 98.31 13 ALA B C 1
ATOM 713 O O . ALA B 1 13 ? 6.41 -10.57 -9.664 1 98.31 13 ALA B O 1
ATOM 714 N N . VAL B 1 14 ? 4.492 -11.578 -10.32 1 98.38 14 VAL B N 1
ATOM 715 C CA . VAL B 1 14 ? 4.348 -12.375 -9.109 1 98.38 14 VAL B CA 1
ATOM 716 C C . VAL B 1 14 ? 4.52 -13.859 -9.445 1 98.38 14 VAL B C 1
ATOM 718 O O . VAL B 1 14 ? 3.834 -14.383 -10.328 1 98.38 14 VAL B O 1
ATOM 721 N N . MET B 1 15 ? 5.426 -14.43 -8.703 1 97.31 15 MET B N 1
ATOM 722 C CA . MET B 1 15 ? 5.777 -15.82 -8.977 1 97.31 15 MET B CA 1
ATOM 723 C C . MET B 1 15 ? 5.676 -16.656 -7.715 1 97.31 15 MET B C 1
ATOM 725 O O . MET B 1 15 ? 6.004 -16.203 -6.621 1 97.31 15 MET B O 1
ATOM 729 N N . GLY B 1 16 ? 5.199 -17.922 -7.91 1 96.38 16 GLY B N 1
ATOM 730 C CA . GLY B 1 16 ? 5.297 -18.891 -6.824 1 96.38 16 GLY B CA 1
ATOM 731 C C . GLY B 1 16 ? 6.715 -19.359 -6.578 1 96.38 16 GLY B C 1
ATOM 732 O O . GLY B 1 16 ? 7.516 -19.453 -7.508 1 96.38 16 GLY B O 1
ATOM 733 N N . ALA B 1 17 ? 6.926 -19.672 -5.328 1 96.31 17 ALA B N 1
ATOM 734 C CA . ALA B 1 17 ? 8.234 -20.219 -4.973 1 96.31 17 ALA B CA 1
ATOM 735 C C . ALA B 1 17 ? 8.531 -21.5 -5.742 1 96.31 17 ALA B C 1
ATOM 737 O O . ALA B 1 17 ? 9.688 -21.891 -5.891 1 96.31 17 ALA B O 1
ATOM 738 N N . ASP B 1 18 ? 7.559 -22.156 -6.215 1 94.31 18 ASP B N 1
ATOM 739 C CA . ASP B 1 18 ? 7.723 -23.391 -6.973 1 94.31 18 ASP B CA 1
ATOM 740 C C . ASP B 1 18 ? 8.031 -23.109 -8.438 1 94.31 18 ASP B C 1
ATOM 742 O O . ASP B 1 18 ? 8.07 -24.016 -9.266 1 94.31 18 ASP B O 1
ATOM 746 N N . GLY B 1 19 ? 8.133 -21.922 -8.836 1 93.69 19 GLY B N 1
ATOM 747 C CA . GLY B 1 19 ? 8.5 -21.531 -10.188 1 93.69 19 GLY B CA 1
ATOM 748 C C . GLY B 1 19 ? 7.309 -21.203 -11.055 1 93.69 19 GLY B C 1
ATOM 749 O O . GLY B 1 19 ? 7.469 -20.812 -12.219 1 93.69 19 GLY B O 1
ATOM 750 N N . THR B 1 20 ? 6.117 -21.344 -10.547 1 93.31 20 THR B N 1
ATOM 751 C CA . THR B 1 20 ? 4.918 -21.016 -11.305 1 93.31 20 THR B CA 1
ATOM 752 C C . THR B 1 20 ? 4.738 -19.5 -11.406 1 93.31 20 THR B C 1
ATOM 754 O O . THR B 1 20 ? 4.754 -18.797 -10.391 1 93.31 20 THR B O 1
ATOM 757 N N . GLU B 1 21 ? 4.613 -19.016 -12.594 1 94.62 21 GLU B N 1
ATOM 758 C CA . GLU B 1 21 ? 4.27 -17.609 -12.789 1 94.62 21 GLU B CA 1
ATOM 759 C C . GLU B 1 21 ? 2.771 -17.375 -12.617 1 94.62 21 GLU B C 1
ATOM 761 O O . GLU B 1 21 ? 1.963 -17.938 -13.352 1 94.62 21 GLU B O 1
ATOM 766 N N . LEU B 1 22 ? 2.441 -16.578 -11.711 1 97 22 LEU B N 1
ATOM 767 C CA . LEU B 1 22 ? 1.033 -16.344 -11.414 1 97 22 LEU B CA 1
ATOM 768 C C . LEU B 1 22 ? 0.471 -15.227 -12.289 1 97 22 LEU B C 1
ATOM 770 O O . LEU B 1 22 ? -0.62 -15.359 -12.844 1 97 22 LEU B O 1
ATOM 774 N N . GLY B 1 23 ? 1.168 -14.133 -12.375 1 98.12 23 GLY B N 1
ATOM 775 C CA . GLY B 1 23 ? 0.724 -12.961 -13.109 1 98.12 23 GLY B CA 1
ATOM 776 C C . GLY B 1 23 ? 1.401 -11.68 -12.648 1 98.12 23 GLY B C 1
ATOM 777 O O . GLY B 1 23 ? 2.547 -11.711 -12.195 1 98.12 23 GLY B O 1
ATOM 778 N N . ASP B 1 24 ? 0.767 -10.57 -12.93 1 98.56 24 ASP B N 1
ATOM 779 C CA . ASP B 1 24 ? 1.307 -9.266 -12.562 1 98.56 24 ASP B CA 1
ATOM 780 C C . ASP B 1 24 ? 0.532 -8.664 -11.398 1 98.56 24 ASP B C 1
A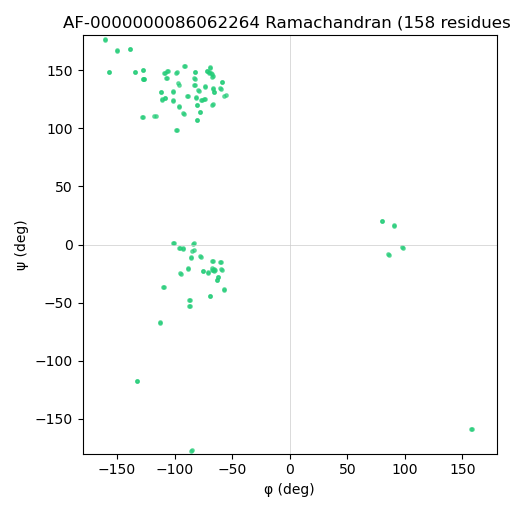TOM 782 O O . ASP B 1 24 ? -0.696 -8.75 -11.344 1 98.56 24 ASP B O 1
ATOM 786 N N . LEU B 1 25 ? 1.314 -7.961 -10.516 1 98.69 25 LEU B N 1
ATOM 787 C CA . LEU B 1 25 ? 0.652 -7.285 -9.406 1 98.69 25 LEU B CA 1
ATOM 788 C C . LEU B 1 25 ? -0.218 -6.137 -9.906 1 98.69 25 LEU B C 1
ATOM 790 O O . LEU B 1 25 ? 0.281 -5.211 -10.555 1 98.69 25 LEU B O 1
ATOM 794 N N . TYR B 1 26 ? -1.433 -6.164 -9.664 1 98.25 26 TYR B N 1
ATOM 795 C CA . TYR B 1 26 ? -2.379 -5.105 -9.992 1 98.25 26 TYR B CA 1
ATOM 796 C C . TYR B 1 26 ? -2.43 -4.055 -8.891 1 98.25 26 TYR B C 1
ATOM 798 O O . TYR B 1 26 ? -2.291 -2.859 -9.156 1 98.25 26 TYR B O 1
ATOM 806 N N . ASN B 1 27 ? -2.662 -4.586 -7.688 1 97.62 27 ASN B N 1
ATOM 807 C CA . ASN B 1 27 ? -2.807 -3.695 -6.543 1 97.62 27 ASN B CA 1
ATOM 808 C C . ASN B 1 27 ? -2.584 -4.434 -5.227 1 97.62 27 ASN B C 1
ATOM 810 O O . ASN B 1 27 ? -2.268 -5.625 -5.223 1 97.62 27 ASN B O 1
ATOM 814 N N . ILE B 1 28 ? -2.619 -3.711 -4.129 1 97.75 28 ILE B N 1
ATOM 815 C CA . ILE B 1 28 ? -2.51 -4.27 -2.787 1 97.75 28 ILE B CA 1
ATOM 816 C C . ILE B 1 28 ? -3.686 -3.797 -1.935 1 97.75 28 ILE B C 1
ATOM 818 O O . ILE B 1 28 ? -4.121 -2.648 -2.047 1 97.75 28 ILE B O 1
ATOM 822 N N . THR B 1 29 ? -4.168 -4.629 -1.119 1 97.25 29 THR B N 1
ATOM 823 C CA . THR B 1 29 ? -5.207 -4.227 -0.18 1 97.25 29 THR B CA 1
ATOM 824 C C . THR B 1 29 ? -4.645 -4.109 1.233 1 97.25 29 THR B C 1
ATOM 826 O O . THR B 1 29 ? -3.678 -4.789 1.58 1 97.25 29 THR B O 1
ATOM 829 N N . MET B 1 30 ? -5.285 -3.15 2.01 1 97.38 30 MET B N 1
ATOM 830 C CA . MET B 1 30 ? -4.766 -2.863 3.344 1 97.38 30 MET B CA 1
ATOM 831 C C . MET B 1 30 ? -5.883 -2.412 4.277 1 97.38 30 MET B C 1
ATOM 833 O O . MET B 1 30 ? -6.996 -2.131 3.832 1 97.38 30 MET B O 1
ATOM 837 N N . ASP B 1 31 ? -5.547 -2.404 5.555 1 95.75 31 ASP B N 1
ATOM 838 C CA . ASP B 1 31 ? -6.309 -1.765 6.625 1 95.75 31 ASP B CA 1
ATOM 839 C C . ASP B 1 31 ? -5.508 -0.636 7.27 1 95.75 31 ASP B C 1
ATOM 841 O O . ASP B 1 31 ? -4.543 -0.889 7.992 1 95.75 31 ASP B O 1
ATOM 845 N N . LEU B 1 32 ? -5.957 0.621 7.043 1 94.38 32 LEU B N 1
ATOM 846 C CA . LEU B 1 32 ? -5.199 1.753 7.559 1 94.38 32 LEU B CA 1
ATOM 847 C C . LEU B 1 32 ? -5.395 1.9 9.062 1 94.38 32 LEU B C 1
ATOM 849 O O . LEU B 1 32 ? -4.574 2.518 9.75 1 94.38 32 LEU B O 1
ATOM 853 N N . LYS B 1 33 ? -6.457 1.388 9.562 1 91.88 33 LYS B N 1
ATOM 854 C CA . LYS B 1 33 ? -6.695 1.475 11.008 1 91.88 33 LYS B CA 1
ATOM 855 C C . LYS B 1 33 ? -5.707 0.611 11.781 1 91.88 33 LYS B C 1
ATOM 857 O O . LYS B 1 33 ? -5.137 1.055 12.781 1 91.88 33 LYS B O 1
ATOM 862 N N . SER B 1 34 ? -5.457 -0.595 11.344 1 93.62 34 SER B N 1
ATOM 863 C CA . SER B 1 34 ? -4.516 -1.479 12.023 1 93.62 34 SER B CA 1
ATOM 864 C C . SER B 1 34 ? -3.094 -1.277 11.508 1 93.62 34 SER B C 1
ATOM 866 O O . SER B 1 34 ? -2.129 -1.694 12.148 1 93.62 34 SER B O 1
ATOM 868 N N . GLY B 1 35 ? -3.004 -0.706 10.297 1 95.75 35 GLY B N 1
ATOM 869 C CA . GLY B 1 35 ? -1.696 -0.526 9.688 1 95.75 35 GLY B CA 1
ATOM 870 C C . GLY B 1 35 ? -1.166 -1.785 9.031 1 95.75 35 GLY B C 1
ATOM 871 O O . GLY B 1 35 ? 0.038 -1.911 8.797 1 95.75 35 GLY B O 1
ATOM 872 N N . GLU B 1 36 ? -2.076 -2.713 8.727 1 96.25 36 GLU B N 1
ATOM 873 C CA . GLU B 1 36 ? -1.62 -3.988 8.18 1 96.25 36 GLU B CA 1
ATOM 874 C C . GLU B 1 36 ? -1.959 -4.105 6.699 1 96.25 36 GLU B C 1
ATOM 876 O O . GLU B 1 36 ? -3.018 -3.65 6.262 1 96.25 36 GLU B O 1
ATOM 881 N N . LEU B 1 37 ? -1.068 -4.816 5.969 1 97.75 37 LEU B N 1
ATOM 882 C CA . LEU B 1 37 ? -1.366 -5.25 4.605 1 97.75 37 LEU B CA 1
ATOM 883 C C . LEU B 1 37 ? -2.188 -6.535 4.613 1 97.75 37 LEU B C 1
ATOM 885 O O . LEU B 1 37 ? -2.061 -7.352 5.531 1 97.75 37 LEU B O 1
ATOM 889 N N . ARG B 1 38 ? -3.033 -6.672 3.609 1 97.62 38 ARG B N 1
ATOM 890 C CA . ARG B 1 38 ? -3.889 -7.852 3.594 1 97.62 38 ARG B CA 1
ATOM 891 C C . ARG B 1 38 ? -3.527 -8.773 2.434 1 97.62 38 ARG B C 1
ATOM 893 O O . ARG B 1 38 ? -2.992 -9.867 2.643 1 97.62 38 ARG B O 1
ATOM 900 N N . HIS B 1 39 ? -3.783 -8.305 1.183 1 98.06 39 HIS B N 1
ATOM 901 C CA . HIS B 1 39 ? -3.545 -9.156 0.024 1 98.06 39 HIS B CA 1
ATOM 902 C C . HIS B 1 39 ? -2.812 -8.398 -1.077 1 98.06 39 HIS B C 1
ATOM 904 O O . HIS B 1 39 ? -2.982 -7.188 -1.22 1 98.06 39 HIS B O 1
ATOM 910 N N . LEU B 1 40 ? -2.016 -9.156 -1.799 1 98.44 40 LEU B N 1
ATOM 911 C CA . LEU B 1 40 ? -1.688 -8.781 -3.17 1 98.44 40 LEU B CA 1
ATOM 912 C C . LEU B 1 40 ? -2.801 -9.188 -4.129 1 98.44 40 LEU B C 1
ATOM 914 O O . LEU B 1 40 ? -3.24 -10.344 -4.121 1 98.44 40 LEU B O 1
AT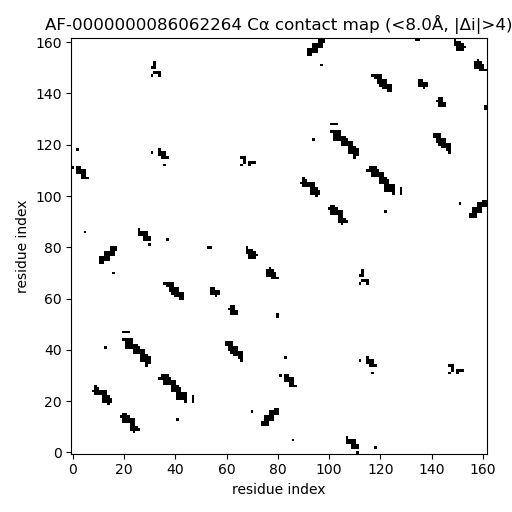OM 918 N N . LEU B 1 41 ? -3.297 -8.289 -4.895 1 98.44 41 LEU B N 1
ATOM 919 C CA . LEU B 1 41 ? -4.199 -8.602 -5.996 1 98.44 41 LEU B CA 1
ATOM 920 C C . LEU B 1 41 ? -3.428 -8.805 -7.293 1 98.44 41 LEU B C 1
ATOM 922 O O . LEU B 1 41 ? -2.857 -7.855 -7.836 1 98.44 41 LEU B O 1
ATOM 926 N N . VAL B 1 42 ? -3.43 -10.016 -7.773 1 98.5 42 VAL B N 1
ATOM 927 C CA . VAL B 1 42 ? -2.596 -10.398 -8.906 1 98.5 42 VAL B CA 1
ATOM 928 C C . VAL B 1 42 ? -3.477 -10.68 -10.125 1 98.5 42 VAL B C 1
ATOM 930 O O . VAL B 1 42 ? -4.426 -11.469 -10.039 1 98.5 42 VAL B O 1
ATOM 933 N N . SER B 1 43 ? -3.195 -10 -11.219 1 97.81 43 SER B N 1
ATOM 934 C CA . SER B 1 43 ? -3.816 -10.328 -12.5 1 97.81 43 SER B CA 1
ATOM 935 C C . SER B 1 43 ? -3.162 -11.555 -13.133 1 97.81 43 SER B C 1
ATOM 937 O O . SER B 1 43 ? -2.016 -11.492 -13.578 1 97.81 43 SER B O 1
ATOM 939 N N . PRO B 1 44 ? -3.914 -12.594 -13.234 1 97.12 44 PRO B N 1
ATOM 940 C CA . PRO B 1 44 ? -3.287 -13.828 -13.719 1 97.12 44 PRO B CA 1
ATOM 941 C C . PRO B 1 44 ? -2.908 -13.75 -15.195 1 97.12 44 PRO B C 1
ATOM 943 O O . PRO B 1 44 ? -3.619 -13.133 -15.984 1 97.12 44 PRO B O 1
ATOM 946 N N . HIS B 1 45 ? -1.824 -14.43 -15.523 1 94.81 45 HIS B N 1
ATOM 947 C CA . HIS B 1 45 ? -1.508 -14.633 -16.938 1 94.81 45 HIS B CA 1
ATOM 948 C C . HIS B 1 45 ? -2.512 -15.57 -17.594 1 94.81 45 HIS B C 1
ATOM 950 O O . HIS B 1 45 ? -3.031 -16.484 -16.953 1 94.81 45 HIS B O 1
ATOM 956 N N . GLU B 1 46 ? -2.654 -15.359 -18.859 1 88.94 46 GLU B N 1
ATOM 957 C CA . GLU B 1 46 ? -3.641 -16.125 -19.609 1 88.94 46 GLU B CA 1
ATOM 958 C C . GLU B 1 46 ? -3.314 -17.625 -19.594 1 88.94 46 GLU B C 1
ATOM 960 O O . GLU B 1 46 ? -4.215 -18.469 -19.656 1 88.94 46 GLU B O 1
ATOM 965 N N . GLN B 1 47 ? -2.094 -17.891 -19.469 1 85.56 47 GLN B N 1
ATOM 966 C CA . GLN B 1 47 ? -1.655 -19.281 -19.531 1 85.56 47 GLN B CA 1
ATOM 967 C C . GLN B 1 47 ? -1.809 -19.969 -18.188 1 85.56 47 GLN B C 1
ATOM 969 O O . GLN B 1 47 ? -1.655 -21.188 -18.094 1 85.56 47 GLN B O 1
ATOM 974 N N . LEU B 1 48 ? -2.191 -19.203 -17.219 1 87.88 48 LEU B N 1
ATOM 975 C CA . LEU B 1 48 ? -2.309 -19.797 -15.883 1 87.88 48 LEU B CA 1
ATOM 976 C C . LEU B 1 48 ? -3.582 -20.625 -15.766 1 87.88 48 LEU B C 1
ATOM 978 O O . LEU B 1 48 ? -4.664 -20.156 -16.125 1 87.88 48 LEU B O 1
ATOM 982 N N . ARG B 1 49 ? -3.354 -21.859 -15.398 1 84.81 49 ARG B N 1
ATOM 983 C CA . ARG B 1 49 ? -4.504 -22.703 -15.109 1 84.81 49 ARG B CA 1
ATOM 984 C C . ARG B 1 49 ? -5.051 -22.438 -13.711 1 84.81 49 ARG B C 1
ATOM 986 O O . ARG B 1 49 ? -4.461 -22.859 -12.711 1 84.81 49 ARG B O 1
ATOM 993 N N . LEU B 1 50 ? -6.184 -21.797 -13.594 1 80.69 50 LEU B N 1
ATOM 994 C CA . LEU B 1 50 ? -6.754 -21.328 -12.336 1 80.69 50 LEU B CA 1
ATOM 995 C C . LEU B 1 50 ? -7.113 -22.516 -11.43 1 80.69 50 LEU B C 1
ATOM 997 O O . LEU B 1 50 ? -7.164 -22.375 -10.211 1 80.69 50 LEU B O 1
ATOM 1001 N N . GLU B 1 51 ? -7.273 -23.656 -12.133 1 82.06 51 GLU B N 1
ATOM 1002 C CA . GLU B 1 51 ? -7.602 -24.844 -11.344 1 82.06 51 GLU B CA 1
ATOM 1003 C C . GLU B 1 51 ? -6.434 -25.25 -10.453 1 82.06 51 GLU B C 1
ATOM 1005 O O . GLU B 1 51 ? -6.625 -25.922 -9.43 1 82.06 51 GLU B O 1
ATOM 1010 N N . ARG B 1 52 ? -5.203 -24.828 -10.797 1 81.69 52 ARG B N 1
ATOM 1011 C CA . ARG B 1 52 ? -4.008 -25.188 -10.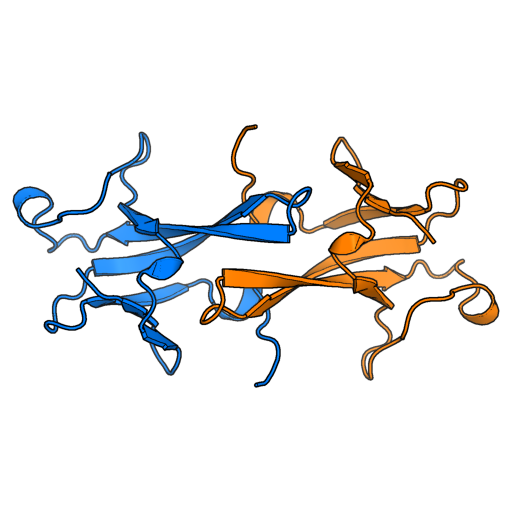047 1 81.69 52 ARG B CA 1
ATOM 1012 C C . ARG B 1 52 ? -3.643 -24.109 -9.039 1 81.69 52 ARG B C 1
ATOM 1014 O O . ARG B 1 52 ? -2.688 -24.266 -8.273 1 81.69 52 ARG B O 1
ATOM 1021 N N . VAL B 1 53 ? -4.414 -23.094 -9.094 1 87.19 53 VAL B N 1
ATOM 1022 C CA . VAL B 1 53 ? -4.141 -21.953 -8.211 1 87.19 53 VAL B CA 1
ATOM 1023 C C . VAL B 1 53 ? -4.863 -22.156 -6.879 1 87.19 53 VAL B C 1
ATOM 1025 O O . VAL B 1 53 ? -6.066 -22.422 -6.852 1 87.19 53 VAL B O 1
ATOM 1028 N N . THR B 1 54 ? -4.113 -22.047 -5.801 1 91.19 54 THR B N 1
ATOM 1029 C CA . THR B 1 54 ? -4.629 -22.312 -4.465 1 91.19 54 THR B CA 1
ATOM 1030 C C . THR B 1 54 ? -5.145 -21.031 -3.816 1 91.19 54 THR B C 1
ATOM 1032 O O . THR B 1 54 ? -5.684 -21.062 -2.707 1 91.19 54 THR B O 1
ATOM 1035 N N . PHE B 1 55 ? -5.012 -19.969 -4.438 1 96.62 55 PHE B N 1
ATOM 1036 C CA . PHE B 1 55 ? -5.469 -18.703 -3.881 1 96.62 55 PHE B CA 1
ATOM 1037 C C . PHE B 1 55 ? -6.902 -18.406 -4.312 1 96.62 55 PHE B C 1
ATOM 1039 O O . PHE B 1 55 ? -7.328 -18.828 -5.391 1 96.62 55 PHE B O 1
ATOM 1046 N N . ASP B 1 56 ? -7.543 -17.641 -3.484 1 95.88 56 ASP B N 1
ATOM 1047 C CA . ASP B 1 56 ? -8.891 -17.188 -3.838 1 95.88 56 ASP B CA 1
ATOM 1048 C C . ASP B 1 56 ? -8.859 -16.219 -5.016 1 95.88 56 ASP B C 1
ATOM 1050 O O . ASP B 1 56 ? -7.891 -15.477 -5.184 1 95.88 56 ASP B O 1
ATOM 1054 N N . VAL B 1 57 ? -9.93 -16.281 -5.816 1 95.62 57 VAL B N 1
ATOM 1055 C CA . VAL B 1 57 ? -10.125 -15.359 -6.93 1 95.62 57 VAL B CA 1
ATOM 1056 C C . VAL B 1 57 ? -11.312 -14.445 -6.637 1 95.62 57 VAL B C 1
ATOM 1058 O O . VAL B 1 57 ? -12.383 -14.914 -6.246 1 95.62 57 VAL B O 1
ATOM 1061 N N . ASP B 1 58 ? -11.055 -13.164 -6.848 1 94.75 58 ASP B N 1
ATOM 1062 C CA . ASP B 1 58 ? -12.156 -12.266 -6.551 1 94.75 58 ASP B CA 1
ATOM 1063 C C . ASP B 1 58 ? -13.102 -12.133 -7.746 1 94.75 58 ASP B C 1
ATOM 1065 O O . ASP B 1 58 ? -12.93 -12.82 -8.75 1 94.75 58 ASP B O 1
ATOM 1069 N N . ASP B 1 59 ? -14.133 -11.281 -7.602 1 94.69 59 ASP B N 1
ATOM 1070 C CA . ASP B 1 59 ? -15.195 -11.164 -8.594 1 94.69 59 ASP B CA 1
ATOM 1071 C C . ASP B 1 59 ? -14.664 -10.594 -9.906 1 94.69 59 ASP B C 1
ATOM 1073 O O . ASP B 1 59 ? -15.32 -10.703 -10.945 1 94.69 59 ASP B O 1
ATOM 1077 N N . THR B 1 60 ? -13.445 -10.016 -9.906 1 94.5 60 THR B N 1
ATOM 1078 C CA . THR B 1 60 ? -12.875 -9.422 -11.117 1 94.5 60 THR B CA 1
ATOM 1079 C C . THR B 1 60 ? -11.859 -10.367 -11.75 1 94.5 60 THR B C 1
ATOM 1081 O O . THR B 1 60 ? -11.219 -10.023 -12.75 1 94.5 60 THR B O 1
ATOM 1084 N N . GLY B 1 61 ? -11.68 -11.5 -11.188 1 94.38 61 GLY B N 1
ATOM 1085 C CA . GLY B 1 61 ? -10.805 -12.516 -11.75 1 94.38 61 GLY B CA 1
ATOM 1086 C C . GLY B 1 61 ? -9.375 -12.406 -11.258 1 94.38 61 GLY B C 1
ATOM 1087 O O . GLY B 1 61 ? -8.469 -13.023 -11.82 1 94.38 61 GLY B O 1
ATOM 1088 N N . ARG B 1 62 ? -9.156 -11.711 -10.227 1 96.88 62 ARG B N 1
ATOM 1089 C CA . ARG B 1 62 ? -7.805 -11.547 -9.695 1 96.88 62 ARG B CA 1
ATOM 1090 C C . ARG B 1 62 ? -7.551 -12.5 -8.539 1 96.88 62 ARG B C 1
ATOM 1092 O O . ARG B 1 62 ? -8.445 -12.758 -7.73 1 96.88 62 ARG B O 1
ATOM 1099 N N . LEU B 1 63 ? -6.297 -12.875 -8.5 1 98.06 63 LEU B N 1
ATOM 1100 C CA . LEU B 1 63 ? -5.887 -13.711 -7.379 1 98.06 63 LEU B CA 1
ATOM 1101 C C . LEU B 1 63 ? -5.664 -12.883 -6.121 1 98.06 63 LEU B C 1
ATOM 1103 O O . LEU B 1 63 ? -5.059 -11.812 -6.184 1 98.06 63 LEU B O 1
ATOM 1107 N N . GLN B 1 64 ? -6.23 -13.352 -5.062 1 98 64 GLN B N 1
ATOM 11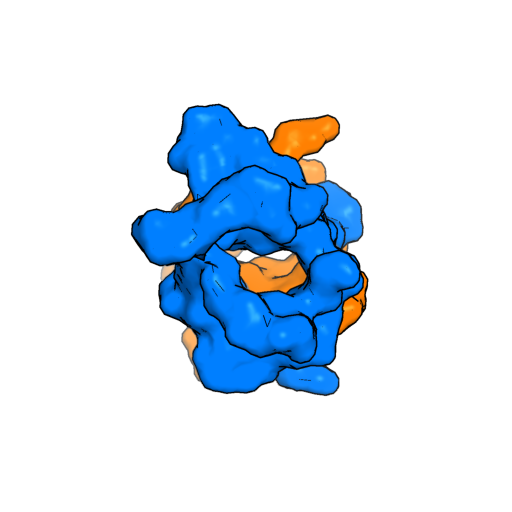08 C CA . GLN B 1 64 ? -5.977 -12.742 -3.76 1 98 64 GLN B CA 1
ATOM 1109 C C . GLN B 1 64 ? -4.906 -13.508 -2.992 1 98 64 GLN B C 1
ATOM 1111 O O . GLN B 1 64 ? -5.199 -14.516 -2.336 1 98 64 GLN B O 1
ATOM 1116 N N . VAL B 1 65 ? -3.646 -12.969 -3.061 1 98.25 65 VAL B N 1
ATOM 1117 C CA . VAL B 1 65 ? -2.516 -13.602 -2.393 1 98.25 65 VAL B CA 1
ATOM 1118 C C . VAL B 1 65 ? -2.281 -12.945 -1.034 1 98.25 65 VAL B C 1
ATOM 1120 O O . VAL B 1 65 ? -1.953 -11.758 -0.962 1 98.25 65 VAL B O 1
ATOM 1123 N N . PRO B 1 66 ? -2.389 -13.68 0.047 1 98.12 66 PRO B N 1
ATOM 1124 C CA . PRO B 1 66 ? -2.086 -13.055 1.337 1 98.12 66 PRO B CA 1
ATOM 1125 C C . PRO B 1 66 ? -0.662 -12.508 1.407 1 98.12 66 PRO B C 1
ATOM 1127 O O . PRO B 1 66 ? 0.279 -13.156 0.95 1 98.12 66 PRO B O 1
ATOM 1130 N N . VAL B 1 67 ? -0.594 -11.352 2.016 1 97.94 67 VAL B N 1
ATOM 1131 C CA . VAL B 1 67 ? 0.716 -10.711 2.088 1 97.94 67 VAL B CA 1
ATOM 1132 C C . VAL B 1 67 ? 1.673 -11.586 2.896 1 97.94 67 VAL B C 1
ATOM 1134 O O . VAL B 1 67 ? 2.873 -11.625 2.615 1 97.94 67 VAL B O 1
ATOM 1137 N N . GLY B 1 68 ? 1.17 -12.305 3.818 1 97.94 68 GLY B N 1
ATOM 1138 C CA . GLY B 1 68 ? 1.989 -13.219 4.605 1 97.94 68 GLY B CA 1
ATOM 1139 C C . GLY B 1 68 ? 2.676 -14.281 3.77 1 97.94 68 GLY B C 1
ATOM 1140 O O . GLY B 1 68 ? 3.604 -14.945 4.238 1 97.94 68 GLY B O 1
ATOM 1141 N N . ASN B 1 69 ? 2.281 -14.453 2.609 1 98.19 69 ASN B N 1
ATOM 1142 C CA . ASN B 1 69 ? 2.877 -15.453 1.732 1 98.19 69 ASN B CA 1
ATOM 1143 C C . ASN B 1 69 ? 4.102 -14.906 1.005 1 98.19 69 ASN B C 1
ATOM 1145 O O . ASN B 1 69 ? 4.793 -15.648 0.302 1 98.19 69 ASN B O 1
ATOM 1149 N N . VAL B 1 70 ? 4.363 -13.672 1.015 1 98.19 70 VAL B N 1
ATOM 1150 C CA . VAL B 1 70 ? 5.5 -13.086 0.317 1 98.19 70 VAL B CA 1
ATOM 1151 C C . VAL B 1 70 ? 6.805 -13.586 0.941 1 98.19 70 VAL B C 1
ATOM 1153 O O . VAL B 1 70 ? 6.992 -13.484 2.156 1 98.19 70 VAL B O 1
ATOM 1156 N N . GLN B 1 71 ? 7.691 -14.039 0.063 1 98.06 71 GLN B N 1
ATOM 1157 C CA . GLN B 1 71 ? 8.977 -14.562 0.514 1 98.06 71 GLN B CA 1
ATOM 1158 C C . GLN B 1 71 ? 10.117 -13.625 0.14 1 98.06 71 GLN B C 1
ATOM 1160 O O . GLN B 1 71 ? 11.102 -13.516 0.872 1 98.06 71 GLN B O 1
ATOM 1165 N N . ALA B 1 72 ? 10.047 -13.008 -0.991 1 96.62 72 ALA B N 1
ATOM 1166 C CA . ALA B 1 72 ? 11.094 -12.109 -1.464 1 96.62 72 ALA B CA 1
ATOM 1167 C C . ALA B 1 72 ? 10.547 -11.109 -2.482 1 96.62 72 ALA B C 1
ATOM 1169 O O . ALA B 1 72 ? 9.609 -11.422 -3.225 1 96.62 72 ALA B O 1
ATOM 1170 N N . VAL B 1 73 ? 11.133 -9.945 -2.488 1 96.56 73 VAL B N 1
ATOM 1171 C CA . VAL B 1 73 ? 10.82 -8.906 -3.465 1 96.56 73 VAL B CA 1
ATOM 1172 C C . VAL B 1 73 ? 12.117 -8.406 -4.113 1 96.56 73 VAL B C 1
ATOM 1174 O O . VAL B 1 73 ? 12.922 -7.738 -3.471 1 96.56 73 VAL B O 1
ATOM 1177 N N . LYS B 1 74 ? 12.359 -8.688 -5.305 1 93.12 74 LYS B N 1
ATOM 1178 C CA . LYS B 1 74 ? 13.477 -8.227 -6.121 1 93.12 74 LYS B CA 1
ATOM 1179 C C . LYS B 1 74 ? 13 -7.73 -7.484 1 93.12 74 LYS B C 1
ATOM 1181 O O . LYS B 1 74 ? 12.203 -6.789 -7.562 1 93.12 74 LYS B O 1
ATOM 1186 N N . ASP B 1 75 ? 13.367 -8.289 -8.531 1 95.44 75 ASP B N 1
ATOM 1187 C CA . ASP B 1 75 ? 12.836 -7.949 -9.852 1 95.44 75 ASP B CA 1
ATOM 1188 C C . ASP B 1 75 ? 11.391 -8.43 -10 1 95.44 75 ASP B C 1
ATOM 1190 O O . ASP B 1 75 ? 10.609 -7.836 -10.734 1 95.44 75 ASP B O 1
ATOM 1194 N N . TYR B 1 76 ? 11.094 -9.391 -9.258 1 97.5 76 TYR B N 1
ATOM 1195 C CA . TYR B 1 76 ? 9.75 -9.945 -9.148 1 97.5 76 TYR B CA 1
ATOM 1196 C C . TYR B 1 76 ? 9.406 -10.266 -7.699 1 97.5 76 TYR B C 1
ATOM 1198 O O . TYR B 1 76 ? 10.25 -10.125 -6.809 1 97.5 76 TYR B O 1
ATOM 1206 N N . ILE B 1 77 ? 8.141 -10.547 -7.457 1 98.38 77 ILE B N 1
ATOM 1207 C CA . ILE B 1 77 ? 7.664 -10.898 -6.121 1 98.38 77 ILE B CA 1
ATOM 1208 C C . ILE B 1 77 ? 7.492 -12.414 -6.023 1 98.38 77 ILE B C 1
ATOM 1210 O O . ILE B 1 77 ? 6.773 -13.016 -6.82 1 98.38 77 ILE B O 1
ATOM 1214 N N . VAL B 1 78 ? 8.172 -12.953 -5.043 1 98.44 78 VAL B N 1
ATOM 1215 C CA . VAL B 1 78 ? 8.078 -14.391 -4.82 1 98.44 78 VAL B CA 1
ATOM 1216 C C . VAL B 1 78 ? 7.133 -14.672 -3.65 1 98.44 78 VAL B C 1
ATOM 1218 O O . VAL B 1 78 ? 7.266 -14.07 -2.582 1 98.44 78 VAL B O 1
ATOM 1221 N N . VAL B 1 79 ? 6.195 -15.625 -3.896 1 98.25 79 VAL B N 1
ATOM 1222 C CA . VAL B 1 79 ? 5.246 -15.961 -2.84 1 98.25 79 VAL B CA 1
ATOM 1223 C C . VAL B 1 79 ? 5.246 -17.469 -2.607 1 98.25 79 VAL B C 1
ATOM 1225 O O . VAL B 1 79 ? 5.504 -18.25 -3.529 1 98.25 79 VAL B O 1
ATOM 1228 N N . SER B 1 80 ? 4.953 -17.797 -1.377 1 96.88 80 SER B N 1
ATOM 1229 C CA . SER B 1 80 ? 4.734 -19.219 -1.071 1 96.88 80 SER B CA 1
ATOM 1230 C C . SER B 1 80 ? 3.311 -19.641 -1.412 1 96.88 80 SER B C 1
ATOM 1232 O O . SER B 1 80 ? 2.379 -18.828 -1.323 1 96.88 80 SER B O 1
ATOM 1234 N N . ARG B 1 81 ? 3.162 -20.828 -1.895 1 88 81 ARG B N 1
ATOM 1235 C CA . ARG B 1 81 ? 1.859 -21.406 -2.191 1 88 81 ARG B CA 1
ATOM 1236 C C . ARG B 1 81 ? 1.546 -22.562 -1.242 1 88 81 ARG B C 1
ATOM 1238 O O . ARG B 1 81 ? 2.457 -23.219 -0.738 1 88 81 ARG B O 1
#

Sequence (162 aa):
MADILAENLSGKAVMGADGTELGDLYNITMDLKSGELRHLLVSPHEQLRLERVTFDVDDTGRLQVPVGNVQAVKDYIVVSRMADILAENLSGKAVMGADGTELGDLYNITMDLKSGELRHLLVSPHEQLRLERVTFDVDDTGRLQVPVGNVQAVKDYIVVSR